Protein AF-A0A6J6UZG3-F1 (afdb_monomer)

Structure (mmCIF, N/CA/C/O backbone):
data_AF-A0A6J6UZG3-F1
#
_entry.id   AF-A0A6J6UZG3-F1
#
loop_
_atom_site.group_PDB
_atom_site.id
_atom_site.type_symbol
_atom_site.label_atom_id
_atom_site.label_alt_id
_atom_site.label_comp_id
_atom_site.label_asym_id
_atom_site.label_entity_id
_atom_site.label_seq_id
_atom_site.pdbx_PDB_ins_code
_atom_site.Cartn_x
_atom_site.Cartn_y
_atom_site.Cartn_z
_atom_site.occupancy
_atom_site.B_iso_or_equiv
_atom_site.auth_seq_id
_atom_site.auth_comp_id
_atom_site.auth_asym_id
_atom_site.auth_atom_id
_atom_site.pdbx_PDB_model_num
ATOM 1 N N . MET A 1 1 ? 1.717 -5.083 -1.235 1.00 93.88 1 MET A N 1
ATOM 2 C CA . MET A 1 1 ? 0.689 -4.617 -2.176 1.00 93.88 1 MET A CA 1
ATOM 3 C C . MET A 1 1 ? 1.326 -4.335 -3.517 1.00 93.88 1 MET A C 1
ATOM 5 O O . MET A 1 1 ? 2.459 -3.867 -3.562 1.00 93.88 1 MET A O 1
ATOM 9 N N . LEU A 1 2 ? 0.619 -4.668 -4.586 1.00 96.75 2 LEU A N 1
ATOM 10 C CA . LEU A 1 2 ? 1.149 -4.688 -5.945 1.00 96.75 2 LEU A CA 1
ATOM 11 C C . LEU A 1 2 ? 0.608 -3.518 -6.782 1.00 96.75 2 LEU A C 1
ATOM 13 O O . LEU A 1 2 ? -0.589 -3.235 -6.749 1.00 96.75 2 LEU A O 1
ATOM 17 N N . ARG A 1 3 ? 1.470 -2.902 -7.594 1.00 97.31 3 ARG A N 1
ATOM 18 C CA . ARG A 1 3 ? 1.082 -2.048 -8.727 1.00 97.31 3 ARG A CA 1
ATOM 19 C C . ARG A 1 3 ? 1.106 -2.876 -10.007 1.00 97.31 3 ARG A C 1
ATOM 21 O O . ARG A 1 3 ? 2.157 -3.043 -10.628 1.00 97.31 3 ARG A O 1
ATOM 28 N N . ALA A 1 4 ? -0.041 -3.453 -10.365 1.00 96.56 4 ALA A N 1
ATOM 29 C CA . ALA A 1 4 ? -0.139 -4.341 -11.526 1.00 96.56 4 ALA A CA 1
ATOM 30 C C . ALA A 1 4 ? 0.203 -3.614 -12.838 1.00 96.56 4 ALA A C 1
ATOM 32 O O . ALA A 1 4 ? 0.850 -4.190 -13.713 1.00 96.56 4 ALA A O 1
ATOM 33 N N . ASP A 1 5 ? -0.156 -2.332 -12.935 1.00 96.38 5 ASP A N 1
ATOM 34 C CA . ASP A 1 5 ? 0.172 -1.458 -14.058 1.00 96.38 5 ASP A CA 1
ATOM 35 C C . ASP A 1 5 ? 1.688 -1.343 -14.271 1.00 96.38 5 ASP A C 1
ATOM 37 O O . ASP A 1 5 ? 2.156 -1.521 -15.392 1.00 96.38 5 ASP A O 1
ATOM 41 N N . LEU A 1 6 ? 2.471 -1.157 -13.203 1.00 96.19 6 LEU A N 1
ATOM 42 C CA . LEU A 1 6 ? 3.931 -1.057 -13.294 1.00 96.19 6 LEU A CA 1
ATOM 43 C C . LEU A 1 6 ? 4.596 -2.419 -13.515 1.00 96.19 6 LEU A C 1
ATOM 45 O O . LEU A 1 6 ? 5.514 -2.542 -14.327 1.00 96.19 6 LEU A O 1
ATOM 49 N N . VAL A 1 7 ? 4.141 -3.456 -12.807 1.00 96.44 7 VAL A N 1
ATOM 50 C CA . VAL A 1 7 ? 4.743 -4.797 -12.890 1.00 96.44 7 VAL A CA 1
ATOM 51 C C . VAL A 1 7 ? 4.544 -5.426 -14.266 1.00 96.44 7 VAL A C 1
ATOM 53 O O . VAL A 1 7 ? 5.464 -6.070 -14.772 1.00 96.44 7 VAL A O 1
ATOM 56 N N . SER A 1 8 ? 3.407 -5.172 -14.918 1.00 96.38 8 SER A N 1
ATOM 57 C CA . SER A 1 8 ? 3.124 -5.675 -16.268 1.00 96.38 8 SER A CA 1
ATOM 58 C C . SER A 1 8 ? 4.101 -5.178 -17.348 1.00 96.38 8 SER A C 1
ATOM 60 O O . SER A 1 8 ? 4.208 -5.791 -18.410 1.00 96.38 8 SER A O 1
ATOM 62 N N . LEU A 1 9 ? 4.862 -4.110 -17.076 1.00 96.56 9 LEU A N 1
ATOM 63 C CA . LEU A 1 9 ? 5.862 -3.554 -17.995 1.00 96.56 9 LEU A CA 1
ATOM 64 C C . LEU A 1 9 ? 7.187 -4.338 -17.993 1.00 96.56 9 LEU A C 1
ATOM 66 O O . LEU A 1 9 ? 8.031 -4.142 -18.875 1.00 96.56 9 LEU A O 1
ATOM 70 N N . VAL A 1 10 ? 7.406 -5.220 -17.013 1.00 95.19 10 VAL A N 1
ATOM 71 C CA . VAL A 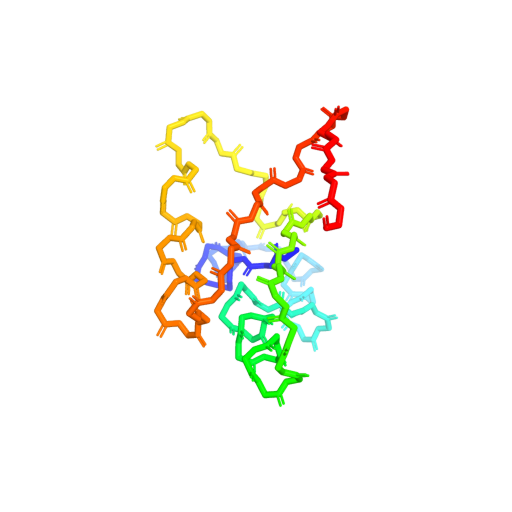1 10 ? 8.679 -5.930 -16.831 1.00 95.19 10 VAL A CA 1
ATOM 72 C C . VAL A 1 10 ? 8.773 -7.149 -17.752 1.00 95.19 10 VAL A C 1
ATOM 74 O O . VAL A 1 10 ? 7.929 -8.038 -17.747 1.00 95.19 10 VAL A O 1
ATOM 77 N N . LYS A 1 11 ? 9.876 -7.261 -18.503 1.00 93.81 11 LYS A N 1
ATOM 78 C CA . LYS A 1 11 ? 10.139 -8.379 -19.432 1.00 93.81 11 LYS A CA 1
ATOM 79 C C . LYS A 1 11 ? 10.823 -9.575 -18.756 1.00 93.81 11 LYS A C 1
ATOM 81 O O . LYS A 1 11 ? 11.789 -10.123 -19.282 1.00 93.81 11 LYS A O 1
ATOM 86 N N . ASN A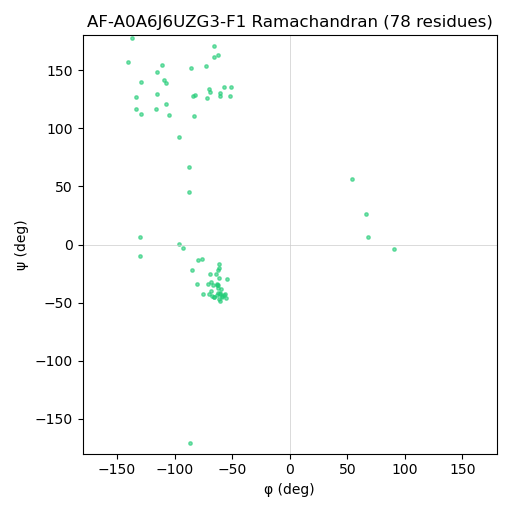 1 12 ? 10.353 -9.972 -17.576 1.00 96.62 12 ASN A N 1
ATOM 87 C CA . ASN A 1 12 ? 10.847 -11.151 -16.865 1.00 96.62 12 ASN A CA 1
ATOM 88 C C . ASN A 1 12 ? 9.663 -12.027 -16.453 1.00 96.62 12 ASN A C 1
ATOM 90 O O . ASN A 1 12 ? 8.893 -11.650 -15.578 1.00 96.62 12 ASN A O 1
ATOM 94 N N . LYS A 1 13 ? 9.548 -13.213 -17.061 1.00 94.06 13 LYS A N 1
ATOM 95 C CA . LYS A 1 13 ? 8.413 -14.120 -16.844 1.00 94.06 13 LYS A CA 1
ATOM 96 C C . LYS A 1 13 ? 8.209 -14.469 -15.369 1.00 94.06 13 LYS A C 1
ATOM 98 O O . LYS A 1 13 ? 7.099 -14.357 -14.878 1.00 94.06 13 LYS A O 1
ATOM 103 N N . ARG A 1 14 ? 9.287 -14.803 -14.655 1.00 94.81 14 ARG A N 1
ATOM 104 C CA . ARG A 1 14 ? 9.218 -15.142 -13.228 1.00 94.81 14 ARG A CA 1
ATOM 105 C C . ARG A 1 14 ? 8.747 -13.963 -12.379 1.00 94.81 14 ARG A C 1
ATOM 107 O O . ARG A 1 14 ? 8.098 -14.155 -11.361 1.00 94.81 14 ARG A O 1
ATOM 114 N N . PHE A 1 15 ? 9.105 -12.743 -12.771 1.00 95.06 15 PHE A N 1
ATOM 115 C CA . PHE A 1 15 ? 8.632 -11.552 -12.075 1.00 95.06 15 PHE A CA 1
ATOM 116 C C . PHE A 1 15 ? 7.143 -11.298 -12.328 1.00 95.06 15 PHE A C 1
ATOM 118 O O . PHE A 1 15 ? 6.457 -10.845 -11.425 1.00 95.06 15 PHE A O 1
ATOM 125 N N . LEU A 1 16 ? 6.631 -11.623 -13.518 1.00 96.75 16 LEU A N 1
ATOM 126 C CA . LEU A 1 16 ? 5.213 -11.466 -13.850 1.00 96.75 16 LEU A CA 1
ATOM 127 C C . LEU A 1 16 ? 4.303 -12.446 -13.102 1.00 96.75 16 LEU A C 1
ATOM 129 O O . LEU A 1 16 ? 3.151 -12.100 -12.868 1.00 96.75 16 LEU A O 1
ATOM 133 N N . ASP A 1 17 ? 4.810 -13.607 -12.668 1.00 96.50 17 ASP A N 1
ATOM 134 C CA . ASP A 1 17 ? 4.024 -14.588 -11.901 1.00 96.50 17 ASP A CA 1
ATOM 135 C C . ASP A 1 17 ? 3.373 -13.955 -10.653 1.00 96.50 17 ASP A C 1
ATOM 137 O O . ASP A 1 17 ? 2.287 -14.355 -10.241 1.00 96.50 17 ASP A O 1
ATOM 141 N N . ILE A 1 18 ? 3.991 -12.918 -10.068 1.00 96.62 18 ILE A N 1
ATOM 142 C CA . ILE A 1 18 ? 3.471 -12.237 -8.873 1.00 96.62 18 ILE A CA 1
ATOM 143 C C . ILE A 1 18 ? 2.112 -11.564 -9.097 1.00 96.62 18 ILE A C 1
ATOM 145 O O . ILE A 1 18 ? 1.413 -11.322 -8.112 1.00 96.62 18 ILE A O 1
ATOM 149 N N . LEU A 1 19 ? 1.754 -11.260 -10.352 1.00 96.62 19 LEU A N 1
ATOM 150 C CA . LEU A 1 19 ? 0.464 -10.672 -10.719 1.00 96.62 19 LEU A CA 1
ATOM 151 C C . LEU A 1 19 ? -0.708 -11.590 -10.342 1.00 96.62 19 LEU A C 1
ATOM 153 O O . LEU A 1 19 ? -1.787 -11.091 -10.034 1.00 96.62 19 LEU A O 1
ATOM 157 N N . ASP A 1 20 ? -0.487 -12.908 -10.319 1.00 95.62 20 ASP A N 1
ATOM 158 C CA . ASP A 1 20 ? -1.551 -13.894 -10.103 1.00 95.62 20 ASP A CA 1
ATOM 159 C C . ASP A 1 20 ? -1.847 -14.157 -8.620 1.00 95.62 20 ASP A C 1
ATOM 161 O O . ASP A 1 20 ? -2.929 -14.630 -8.275 1.00 95.62 20 ASP A O 1
ATOM 165 N N . TYR A 1 21 ? -0.895 -13.873 -7.725 1.00 95.00 21 TYR A N 1
ATOM 166 C CA . TYR A 1 21 ? -0.993 -14.259 -6.311 1.00 95.00 21 TYR A CA 1
ATOM 167 C C . TYR A 1 21 ? -0.728 -13.129 -5.310 1.00 95.00 21 TYR A C 1
ATOM 169 O O . TYR A 1 21 ? -0.706 -13.376 -4.103 1.00 95.00 21 TYR A O 1
ATOM 177 N N . HIS A 1 22 ? -0.559 -11.888 -5.773 1.00 97.56 22 HIS A N 1
ATOM 178 C CA . HIS A 1 22 ? -0.555 -10.709 -4.906 1.00 97.56 22 HIS A CA 1
ATOM 179 C C . HIS A 1 22 ? -1.807 -9.865 -5.106 1.00 97.56 22 HIS A C 1
ATOM 181 O O . HIS A 1 22 ? -2.232 -9.608 -6.228 1.00 97.56 22 HIS A O 1
ATOM 187 N N . SER A 1 23 ? -2.328 -9.324 -4.007 1.00 97.81 23 SER A N 1
ATOM 188 C CA . SER A 1 23 ? -3.331 -8.267 -4.080 1.00 97.81 23 SER A CA 1
ATOM 189 C C . SER A 1 23 ? -2.718 -6.974 -4.613 1.00 97.81 23 SER A C 1
ATOM 191 O O . SER A 1 23 ? -1.697 -6.484 -4.103 1.00 97.81 23 SER A O 1
ATOM 193 N N . THR A 1 24 ? -3.397 -6.385 -5.590 1.00 98.38 24 THR A N 1
ATOM 194 C CA . THR A 1 24 ? -3.223 -4.976 -5.956 1.00 98.38 24 THR A CA 1
ATOM 195 C C . THR A 1 24 ? -3.605 -4.052 -4.799 1.00 98.38 24 THR A C 1
ATOM 197 O O . THR A 1 24 ? -4.282 -4.466 -3.848 1.00 98.38 24 THR A O 1
ATOM 200 N N . VAL A 1 25 ? -3.167 -2.794 -4.868 1.00 98.38 25 VAL A N 1
ATOM 201 C CA . VAL A 1 25 ? -3.539 -1.757 -3.889 1.00 98.38 25 VAL A CA 1
ATOM 202 C C . VAL A 1 25 ? -5.063 -1.604 -3.821 1.00 98.38 25 VAL A C 1
ATOM 204 O O . VAL A 1 25 ? -5.648 -1.590 -2.736 1.00 98.38 25 VAL A O 1
ATOM 207 N N . GLU A 1 26 ? -5.718 -1.592 -4.976 1.00 98.56 26 GLU A N 1
ATOM 208 C CA . GLU A 1 26 ? -7.162 -1.457 -5.132 1.00 98.56 26 GLU A CA 1
ATOM 209 C C . GLU A 1 26 ? -7.909 -2.661 -4.552 1.00 98.56 26 GLU A C 1
ATOM 211 O O . GLU A 1 26 ? -8.870 -2.490 -3.803 1.00 98.56 26 GLU A O 1
ATOM 216 N N . GLN A 1 27 ? -7.455 -3.890 -4.825 1.00 98.50 27 GLN A N 1
ATOM 217 C CA . GLN A 1 27 ? -8.067 -5.098 -4.253 1.00 98.50 27 GLN A CA 1
ATOM 218 C C . GLN A 1 27 ? -7.969 -5.128 -2.722 1.00 98.50 27 GLN A C 1
ATOM 220 O O . GLN A 1 27 ? -8.914 -5.561 -2.049 1.00 98.50 27 GLN A O 1
ATOM 225 N N . ALA A 1 28 ? -6.852 -4.662 -2.157 1.00 98.56 28 ALA A N 1
ATOM 226 C CA . ALA A 1 28 ? -6.701 -4.537 -0.711 1.00 98.56 28 ALA A CA 1
ATOM 227 C C . ALA A 1 28 ? -7.666 -3.492 -0.134 1.00 98.56 28 ALA A C 1
ATOM 229 O O . ALA A 1 28 ? -8.367 -3.783 0.837 1.00 98.56 28 ALA A O 1
ATOM 230 N N . ALA A 1 29 ? -7.781 -2.330 -0.780 1.00 98.75 29 ALA A N 1
ATOM 231 C CA . ALA A 1 29 ? -8.713 -1.275 -0.392 1.00 98.75 29 ALA A CA 1
ATOM 232 C C . ALA A 1 29 ? -10.181 -1.715 -0.462 1.00 98.75 29 ALA A C 1
ATOM 234 O O . ALA A 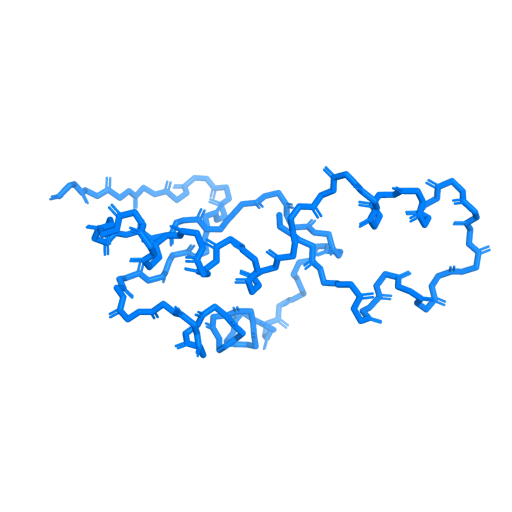1 29 ? -10.920 -1.576 0.512 1.00 98.75 29 ALA A O 1
ATOM 235 N N . GLN A 1 30 ? -10.594 -2.355 -1.555 1.00 98.81 30 GLN A N 1
ATOM 236 C CA . GLN A 1 30 ? -11.941 -2.917 -1.687 1.00 98.81 30 GLN A CA 1
ATOM 237 C C . GLN A 1 30 ? -12.229 -3.963 -0.604 1.00 98.81 30 GLN A C 1
ATOM 239 O O . GLN A 1 30 ? -13.344 -4.046 -0.090 1.00 98.81 30 GLN A O 1
ATOM 244 N N . THR A 1 31 ? -11.233 -4.775 -0.247 1.00 98.75 31 THR A N 1
ATOM 245 C CA . THR A 1 31 ? -11.377 -5.773 0.819 1.00 98.75 31 THR A CA 1
ATOM 246 C C . THR A 1 31 ? -11.536 -5.111 2.183 1.00 98.75 31 THR A C 1
ATOM 248 O O . THR A 1 31 ? -12.449 -5.484 2.920 1.00 98.75 31 THR A O 1
ATOM 251 N N . ALA A 1 32 ? -10.730 -4.094 2.490 1.00 98.75 32 ALA A N 1
ATOM 252 C CA . ALA A 1 32 ? -10.855 -3.304 3.713 1.00 98.75 32 ALA A CA 1
ATOM 253 C C . ALA A 1 32 ? -12.235 -2.634 3.820 1.00 98.75 32 ALA A C 1
ATOM 255 O O . ALA A 1 32 ? -12.892 -2.731 4.859 1.00 98.75 32 ALA A O 1
ATOM 256 N N . GLN A 1 33 ? -12.720 -2.045 2.723 1.00 98.81 33 GLN A N 1
ATOM 257 C CA . GLN A 1 33 ? -14.042 -1.426 2.660 1.00 98.81 33 GLN A CA 1
ATOM 258 C C . GLN A 1 33 ? -15.159 -2.433 2.941 1.00 98.81 33 GLN A C 1
ATOM 260 O O . GLN A 1 33 ? -16.028 -2.170 3.771 1.00 98.81 33 GLN A O 1
ATOM 265 N N . ARG A 1 34 ? -15.130 -3.603 2.288 1.00 98.69 34 ARG A N 1
ATOM 266 C CA . ARG A 1 34 ? -16.125 -4.66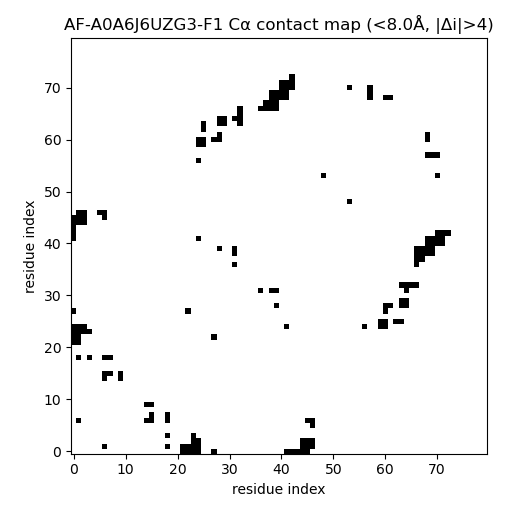4 2.523 1.00 98.69 34 ARG A CA 1
ATOM 267 C C . ARG A 1 34 ? -16.076 -5.202 3.952 1.00 98.69 34 ARG A C 1
ATOM 269 O O . ARG A 1 34 ? -17.115 -5.559 4.494 1.00 98.69 34 ARG A O 1
ATOM 276 N N . ALA A 1 35 ? -14.888 -5.269 4.548 1.00 98.69 35 ALA A N 1
ATOM 277 C CA . ALA A 1 35 ? -14.699 -5.739 5.916 1.00 98.69 3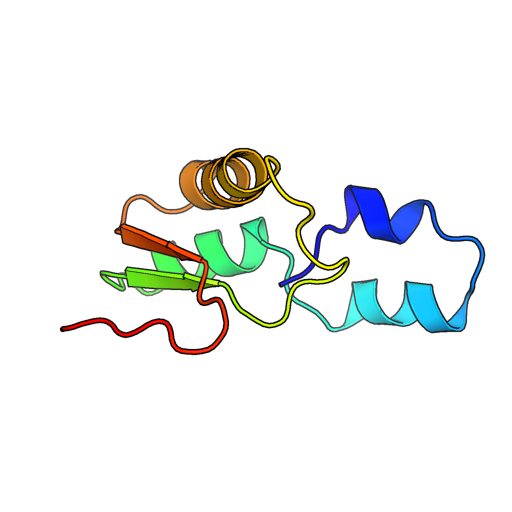5 ALA A CA 1
ATOM 278 C C . ALA A 1 35 ? -15.103 -4.702 6.983 1.00 98.69 35 ALA A C 1
ATOM 280 O O . ALA A 1 35 ? -15.194 -5.054 8.156 1.00 98.69 35 ALA A O 1
ATOM 281 N N . GLY A 1 36 ? -15.333 -3.439 6.604 1.00 98.25 36 GLY A N 1
ATOM 282 C CA . GLY A 1 36 ? -15.713 -2.376 7.538 1.00 98.25 36 GLY A CA 1
ATOM 283 C C . GLY A 1 36 ? -14.616 -2.017 8.545 1.00 98.25 36 GLY A C 1
ATOM 284 O O . GLY A 1 36 ? -14.918 -1.563 9.649 1.00 98.25 36 GLY A O 1
ATOM 285 N N . VAL A 1 37 ? -13.343 -2.244 8.202 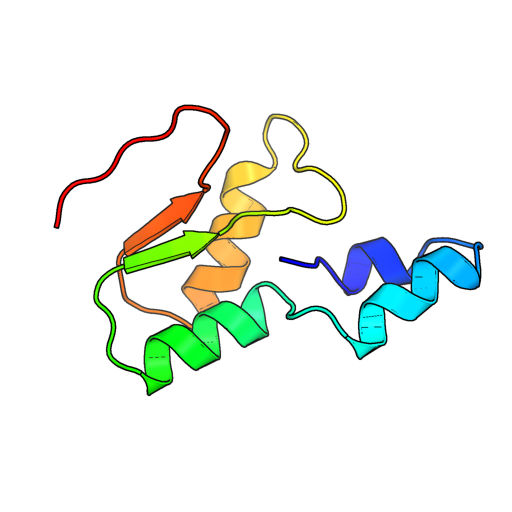1.00 98.44 37 VAL A N 1
ATOM 286 C CA . VAL A 1 37 ? -12.221 -1.877 9.079 1.00 98.44 37 VAL A CA 1
ATOM 287 C C . VAL A 1 37 ? -12.015 -0.363 9.096 1.00 98.44 37 VAL A C 1
ATOM 289 O O . VAL A 1 37 ? -12.332 0.336 8.138 1.00 98.44 37 VAL A O 1
ATOM 292 N N . LYS A 1 38 ? -11.446 0.156 10.189 1.00 97.75 38 LYS A N 1
ATOM 293 C CA . LYS A 1 38 ? -11.173 1.596 10.336 1.00 97.75 38 LYS A CA 1
ATOM 294 C C . LYS A 1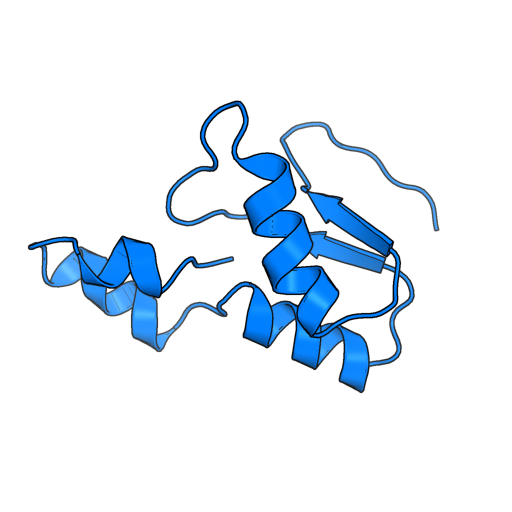 38 ? -9.905 2.048 9.616 1.00 97.75 38 LYS A C 1
ATOM 296 O O . LYS A 1 38 ? -9.854 3.175 9.131 1.00 97.75 38 LYS A O 1
ATOM 301 N N . LYS A 1 39 ? -8.890 1.180 9.576 1.00 98.25 39 LYS A N 1
ATOM 302 C CA . LYS A 1 39 ? -7.561 1.480 9.038 1.00 98.25 39 LYS A CA 1
ATOM 303 C C . LYS A 1 39 ? -7.125 0.415 8.042 1.00 98.25 39 LYS A C 1
ATOM 305 O O . LYS A 1 39 ? -7.311 -0.776 8.295 1.00 98.25 39 LYS A O 1
ATOM 310 N N . LEU A 1 40 ? -6.499 0.852 6.958 1.00 98.44 40 LEU A N 1
ATOM 311 C CA . LEU A 1 40 ? -5.796 0.024 5.987 1.00 98.44 40 LEU A CA 1
ATOM 312 C C . LEU A 1 40 ? -4.320 0.410 6.010 1.00 98.44 40 LEU A C 1
ATOM 314 O O . LEU A 1 40 ? -3.965 1.538 5.677 1.00 98.44 40 LEU A O 1
ATOM 318 N N . ILE A 1 41 ? -3.463 -0.535 6.388 1.00 98.12 41 ILE A N 1
ATOM 319 C CA . ILE A 1 41 ? -2.012 -0.349 6.391 1.00 98.12 41 ILE A CA 1
ATOM 320 C C . ILE A 1 41 ? -1.448 -1.116 5.198 1.00 98.12 41 ILE A C 1
ATOM 322 O O . ILE A 1 41 ? -1.512 -2.346 5.160 1.00 98.12 41 ILE A O 1
ATOM 326 N N . LEU A 1 42 ? -0.936 -0.395 4.204 1.00 98.31 42 LEU A N 1
ATOM 327 C CA . LEU A 1 42 ? -0.304 -0.981 3.028 1.00 98.31 42 LEU A CA 1
ATOM 328 C C . LEU A 1 42 ? 1.158 -1.283 3.357 1.00 98.31 42 LEU A C 1
ATOM 330 O O . LEU A 1 42 ? 1.881 -0.409 3.817 1.00 98.31 42 LEU A O 1
ATOM 334 N N . THR A 1 43 ? 1.591 -2.514 3.104 1.00 96.88 43 THR A N 1
ATOM 335 C CA . THR A 1 43 ? 2.981 -2.963 3.280 1.00 96.88 43 THR A CA 1
ATOM 336 C C . THR A 1 43 ? 3.411 -3.827 2.088 1.00 96.88 43 THR A C 1
ATOM 338 O O . THR A 1 43 ? 2.603 -4.112 1.189 1.00 96.88 43 THR A O 1
ATOM 341 N N . HIS A 1 44 ? 4.676 -4.273 2.071 1.00 96.56 44 HIS A N 1
ATOM 342 C CA . HIS A 1 44 ? 5.222 -5.203 1.068 1.00 96.56 44 HIS A CA 1
ATOM 343 C C . HIS A 1 44 ? 5.009 -4.699 -0.373 1.00 96.56 44 HIS A C 1
ATOM 345 O O . HIS A 1 44 ? 4.333 -5.332 -1.190 1.00 96.56 44 HIS A O 1
ATOM 351 N N . TYR A 1 45 ? 5.487 -3.495 -0.673 1.00 97.00 45 TYR A N 1
ATOM 352 C CA . TYR A 1 45 ? 5.245 -2.835 -1.956 1.00 97.00 45 TYR A CA 1
ATOM 353 C C . TYR A 1 45 ? 5.989 -3.523 -3.102 1.00 97.00 45 TYR A C 1
ATOM 355 O O . TYR A 1 45 ? 7.175 -3.826 -2.978 1.00 97.00 45 TYR A O 1
ATOM 363 N N . VAL A 1 46 ? 5.302 -3.750 -4.224 1.00 96.62 46 VAL A N 1
ATOM 364 C CA . VAL A 1 46 ? 5.943 -4.203 -5.462 1.00 96.62 46 VAL A CA 1
ATOM 365 C C . VAL A 1 46 ? 5.446 -3.375 -6.656 1.00 96.62 46 VAL A C 1
ATOM 367 O O . VAL A 1 46 ? 4.255 -3.444 -6.974 1.00 96.62 46 VAL A O 1
ATOM 370 N N . PRO A 1 47 ? 6.330 -2.609 -7.328 1.00 95.19 47 PRO A N 1
ATOM 371 C CA . PRO A 1 47 ? 7.712 -2.320 -6.924 1.00 95.19 47 PRO A CA 1
ATOM 372 C C . PRO A 1 47 ? 7.769 -1.492 -5.625 1.00 95.19 47 PRO A C 1
ATOM 374 O O . PRO A 1 47 ? 6.744 -1.002 -5.151 1.00 95.19 47 PRO A O 1
ATOM 377 N N . SER A 1 48 ? 8.965 -1.329 -5.053 1.00 95.25 48 SER A N 1
ATOM 378 C CA . SER A 1 48 ? 9.175 -0.405 -3.932 1.00 95.25 48 SER A CA 1
ATOM 379 C C . SER A 1 48 ? 8.747 1.013 -4.313 1.00 95.25 48 SER A C 1
ATOM 381 O O . SER A 1 48 ? 9.096 1.492 -5.397 1.00 95.25 48 SER A O 1
ATOM 383 N N . ILE A 1 49 ? 8.033 1.687 -3.408 1.00 95.44 49 ILE A N 1
ATOM 384 C CA . ILE A 1 49 ? 7.642 3.094 -3.564 1.00 95.44 49 ILE A CA 1
ATOM 385 C C . ILE A 1 49 ? 8.913 3.942 -3.677 1.00 95.44 49 ILE A C 1
ATOM 387 O O . ILE A 1 49 ? 9.821 3.803 -2.857 1.00 95.44 49 ILE A O 1
ATOM 391 N N . GLN A 1 50 ? 9.006 4.780 -4.712 1.00 94.75 50 GLN A N 1
ATOM 392 C CA . GLN A 1 50 ? 10.094 5.752 -4.827 1.00 94.75 50 GLN A CA 1
ATOM 393 C C . GLN A 1 50 ? 9.738 7.038 -4.065 1.00 94.75 50 GLN A C 1
ATOM 395 O O . GLN A 1 50 ? 8.553 7.370 -3.986 1.00 94.75 50 GLN A O 1
ATOM 400 N N . PRO A 1 51 ? 10.731 7.793 -3.557 1.00 94.88 51 PRO A N 1
ATOM 401 C CA . PRO A 1 51 ? 10.477 9.064 -2.884 1.00 94.88 51 PRO A CA 1
ATOM 402 C C . PRO A 1 51 ? 9.613 10.001 -3.737 1.00 94.88 51 PRO A C 1
ATOM 404 O O . PRO A 1 51 ? 9.937 10.258 -4.899 1.00 94.88 51 PRO A O 1
ATOM 407 N N . GLY A 1 52 ? 8.526 10.513 -3.161 1.00 96.31 52 GLY A N 1
ATOM 408 C CA . GLY A 1 52 ? 7.575 11.399 -3.838 1.00 96.31 52 GLY A CA 1
ATOM 409 C C . GLY A 1 52 ? 6.404 10.690 -4.528 1.00 96.31 52 GLY A C 1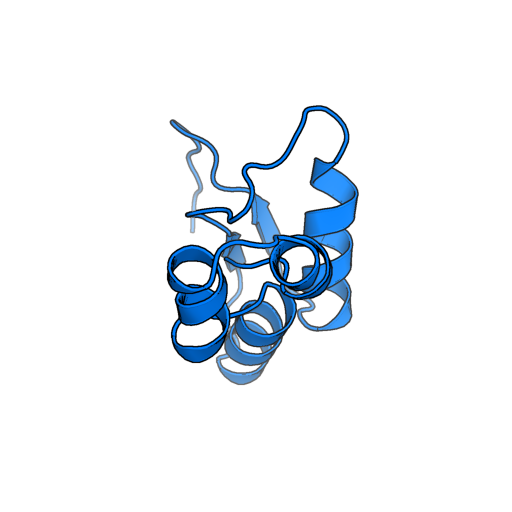
ATOM 410 O O . GLY A 1 52 ? 5.526 11.371 -5.054 1.00 96.31 52 GLY A O 1
ATOM 411 N N . GLN A 1 53 ? 6.358 9.353 -4.534 1.00 96.50 53 GLN A N 1
ATOM 412 C CA . GLN A 1 53 ? 5.240 8.579 -5.096 1.00 96.50 53 GLN A CA 1
ATOM 413 C C . GLN A 1 53 ? 4.206 8.145 -4.049 1.00 96.50 53 GLN A C 1
ATOM 415 O O . GLN A 1 53 ? 3.228 7.480 -4.385 1.00 96.50 53 GLN A O 1
ATOM 420 N N . GLU A 1 54 ? 4.395 8.490 -2.779 1.00 97.31 54 GLU A N 1
ATOM 421 C CA . GLU A 1 54 ? 3.567 8.031 -1.662 1.00 97.31 54 GLU A CA 1
ATOM 422 C C . GLU A 1 54 ? 2.087 8.372 -1.877 1.00 97.31 54 GLU A C 1
ATOM 424 O O . GLU A 1 54 ? 1.205 7.537 -1.661 1.00 97.31 54 GLU A O 1
ATOM 429 N N . GLU A 1 55 ? 1.809 9.587 -2.351 1.00 97.75 55 GLU A N 1
ATOM 430 C CA . GLU A 1 55 ? 0.438 10.046 -2.558 1.00 97.75 55 GLU A CA 1
ATOM 431 C C . GLU A 1 55 ? 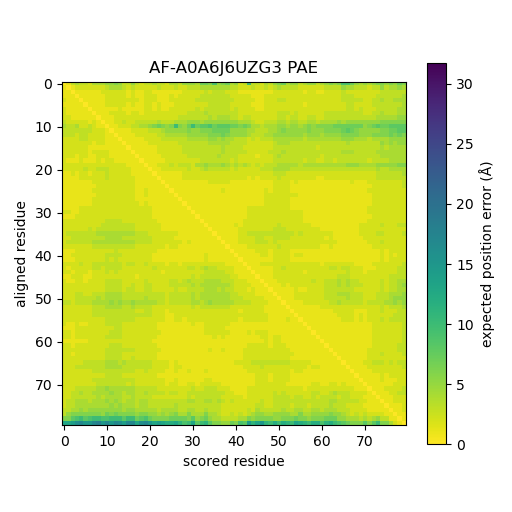-0.262 9.293 -3.692 1.00 97.75 55 GLU A C 1
ATOM 433 O O . GLU A 1 55 ? -1.452 9.018 -3.593 1.00 97.75 55 GLU A O 1
ATOM 438 N N . GLU A 1 56 ? 0.463 8.860 -4.727 1.00 97.31 56 GLU A N 1
ATOM 439 C CA . GLU A 1 56 ? -0.121 8.036 -5.792 1.00 97.31 56 GLU A CA 1
ATOM 440 C C . GLU A 1 56 ? -0.632 6.701 -5.236 1.00 97.31 56 GLU A C 1
ATOM 442 O O . GLU A 1 56 ? -1.722 6.243 -5.580 1.00 97.31 56 GLU A O 1
ATOM 447 N N . TRP A 1 57 ? 0.134 6.084 -4.333 1.00 97.94 57 TRP A N 1
ATOM 448 C CA . TRP A 1 57 ? -0.265 4.836 -3.685 1.00 97.94 57 TRP A CA 1
ATOM 449 C C . TRP A 1 57 ? -1.454 5.038 -2.745 1.00 97.94 57 TRP A C 1
ATOM 451 O O . TRP A 1 57 ? -2.368 4.207 -2.730 1.00 97.94 57 TRP A O 1
ATOM 461 N N . ARG A 1 58 ? -1.481 6.148 -1.992 1.00 98.25 58 ARG A N 1
ATOM 462 C CA . ARG A 1 58 ? -2.640 6.503 -1.156 1.00 98.25 58 ARG A CA 1
ATOM 463 C C . ARG A 1 58 ? -3.877 6.760 -2.005 1.00 98.25 58 ARG A C 1
ATOM 465 O O . ARG A 1 58 ? -4.935 6.238 -1.667 1.00 98.25 58 ARG A O 1
ATOM 472 N N . ALA A 1 59 ? -3.745 7.480 -3.116 1.00 98.44 59 ALA A N 1
ATOM 473 C CA . ALA A 1 59 ? -4.846 7.803 -4.016 1.00 98.44 59 ALA A CA 1
ATOM 474 C C . ALA A 1 59 ? -5.500 6.545 -4.613 1.00 98.44 59 ALA A C 1
ATOM 476 O O . ALA A 1 59 ? -6.728 6.448 -4.631 1.00 98.44 59 ALA A O 1
ATOM 477 N N . LEU A 1 60 ? -4.705 5.549 -5.026 1.00 98.38 60 LEU A N 1
ATOM 478 C CA . LEU A 1 60 ? -5.228 4.268 -5.526 1.00 98.38 60 LEU A CA 1
ATOM 479 C C . LEU A 1 60 ? -6.064 3.528 -4.474 1.00 98.38 60 LEU A C 1
ATOM 481 O O . LEU A 1 60 ? -7.131 2.998 -4.782 1.00 98.38 60 LEU A O 1
ATOM 485 N N . ALA A 1 61 ? -5.614 3.513 -3.218 1.00 98.62 61 ALA A N 1
ATOM 486 C CA . ALA A 1 61 ? -6.393 2.920 -2.136 1.00 98.62 61 ALA A CA 1
ATOM 487 C C . ALA A 1 61 ? -7.636 3.761 -1.789 1.00 98.62 61 ALA A C 1
ATOM 489 O O . ALA A 1 61 ? -8.725 3.210 -1.617 1.00 98.62 61 ALA A O 1
ATOM 490 N N . ALA A 1 62 ? -7.499 5.088 -1.733 1.00 98.69 62 ALA A N 1
ATOM 491 C CA . ALA A 1 62 ? -8.568 6.023 -1.374 1.00 98.69 62 ALA A CA 1
ATOM 492 C C . ALA A 1 62 ? -9.728 6.018 -2.380 1.00 98.69 62 ALA A C 1
ATOM 494 O O . ALA A 1 62 ? -10.869 6.282 -2.007 1.00 98.69 62 ALA A O 1
ATOM 495 N N . ALA A 1 63 ? -9.470 5.639 -3.635 1.00 98.69 63 ALA A N 1
ATOM 496 C CA . ALA A 1 63 ? -10.514 5.429 -4.636 1.00 98.69 63 ALA A CA 1
ATOM 497 C C . ALA A 1 63 ? -11.514 4.315 -4.256 1.00 98.69 63 ALA A C 1
ATOM 499 O O . ALA A 1 63 ? -12.623 4.272 -4.794 1.00 98.69 63 ALA A O 1
ATOM 500 N N . HIS A 1 64 ? -11.145 3.411 -3.340 1.00 98.75 64 HIS A N 1
ATOM 501 C CA . HIS A 1 64 ? -11.950 2.240 -2.980 1.00 98.75 64 HIS A CA 1
ATOM 502 C C . HIS A 1 64 ? -12.173 2.035 -1.478 1.00 98.75 64 HIS A C 1
ATOM 504 O O . HIS A 1 64 ? -12.975 1.176 -1.109 1.00 98.75 64 HIS A O 1
ATOM 510 N N . PHE A 1 65 ? -11.486 2.787 -0.620 1.00 98.81 65 PHE A N 1
ATOM 511 C CA . PHE A 1 65 ? -11.592 2.686 0.830 1.00 98.81 65 PHE A CA 1
ATOM 512 C C . PHE A 1 65 ? -11.730 4.071 1.458 1.00 98.81 65 PHE A C 1
ATOM 514 O O . PHE A 1 65 ? -10.905 4.948 1.220 1.00 98.81 65 PHE A O 1
ATOM 521 N N . SER A 1 66 ? -12.763 4.257 2.282 1.00 98.44 66 SER A N 1
ATOM 522 C CA . SER A 1 66 ? -13.064 5.545 2.920 1.00 98.44 66 SER A CA 1
ATOM 523 C C . SER A 1 66 ? -12.439 5.725 4.310 1.00 98.44 66 SER A C 1
ATOM 525 O O . SER A 1 66 ? -12.661 6.757 4.940 1.00 98.44 66 SER A O 1
ATOM 527 N N . GLY A 1 67 ? -11.752 4.708 4.839 1.00 98.06 67 GLY A N 1
ATOM 528 C CA . GLY A 1 67 ? -11.094 4.771 6.147 1.00 98.06 67 GLY A CA 1
ATOM 529 C C . GLY A 1 67 ? -9.675 5.341 6.087 1.00 98.06 67 GLY A C 1
ATOM 530 O O . GLY A 1 67 ? -9.220 5.844 5.063 1.00 98.06 67 GLY A O 1
ATOM 531 N N . GLU A 1 68 ? -8.955 5.252 7.206 1.00 98.25 68 GLU A N 1
ATOM 532 C CA . GLU A 1 68 ? -7.584 5.763 7.314 1.00 98.25 68 GLU A CA 1
ATOM 533 C C . GLU A 1 68 ? -6.607 4.877 6.527 1.00 98.25 68 GLU A C 1
ATOM 535 O O . GLU A 1 68 ? -6.533 3.669 6.760 1.00 98.25 68 GLU A O 1
ATOM 540 N N . ILE A 1 69 ? -5.831 5.474 5.620 1.00 98.50 69 ILE A N 1
ATOM 541 C CA . ILE A 1 69 ? -4.831 4.766 4.811 1.00 98.50 69 ILE A CA 1
ATOM 542 C C . ILE A 1 69 ? -3.429 5.130 5.289 1.00 98.50 69 ILE A C 1
ATOM 544 O O . ILE A 1 69 ? -3.009 6.288 5.228 1.00 98.50 69 ILE A O 1
ATOM 548 N N . ILE A 1 70 ? -2.678 4.116 5.707 1.00 98.06 70 ILE A N 1
ATOM 549 C CA . ILE A 1 70 ? -1.304 4.246 6.190 1.00 98.06 70 ILE A CA 1
ATOM 550 C C . ILE A 1 70 ? -0.381 3.497 5.227 1.00 98.06 70 ILE A C 1
ATOM 552 O O . ILE A 1 70 ? -0.611 2.330 4.919 1.00 98.06 70 ILE A O 1
ATOM 556 N N . LEU A 1 71 ? 0.679 4.162 4.772 1.00 97.69 71 LEU A N 1
ATOM 557 C CA . LEU A 1 71 ? 1.827 3.496 4.161 1.00 97.69 71 LEU A CA 1
ATOM 558 C C . LEU A 1 71 ? 2.728 3.032 5.304 1.00 97.69 71 LEU A C 1
ATOM 560 O O . LEU A 1 71 ? 3.239 3.858 6.058 1.00 97.69 71 LEU A O 1
ATOM 564 N N . GLY A 1 72 ? 2.804 1.721 5.506 1.00 96.69 72 GLY A N 1
ATOM 565 C CA . GLY A 1 72 ? 3.512 1.098 6.619 1.00 96.69 72 GLY A CA 1
ATOM 566 C C . GLY A 1 72 ? 4.979 0.868 6.294 1.00 96.69 72 GLY A C 1
ATOM 567 O O . GLY A 1 72 ? 5.396 -0.283 6.175 1.00 96.69 72 GLY A O 1
ATOM 568 N N . ASP A 1 73 ? 5.738 1.951 6.137 1.00 95.38 73 ASP A N 1
ATOM 569 C CA . ASP A 1 73 ? 7.193 1.886 5.978 1.00 95.38 73 ASP A CA 1
ATOM 570 C C . ASP A 1 73 ? 7.854 1.356 7.256 1.00 95.38 73 ASP A C 1
ATOM 572 O O . ASP A 1 73 ? 7.255 1.372 8.339 1.00 95.38 73 ASP A O 1
ATOM 576 N N . ASP A 1 74 ? 9.094 0.886 7.146 1.00 95.38 74 ASP A N 1
ATOM 577 C CA . ASP A 1 74 ? 9.828 0.326 8.278 1.00 95.38 74 ASP A CA 1
ATOM 578 C C . ASP A 1 74 ? 9.816 1.280 9.484 1.00 95.38 74 ASP A C 1
ATOM 580 O O . ASP A 1 74 ? 10.021 2.487 9.360 1.00 95.38 74 ASP A O 1
ATOM 584 N N . LEU A 1 75 ? 9.578 0.711 10.671 1.00 96.94 75 LEU A N 1
ATOM 585 C CA . LEU A 1 75 ? 9.441 1.420 11.953 1.00 96.94 75 LEU A CA 1
ATOM 586 C C . LEU A 1 75 ? 8.187 2.306 12.100 1.00 96.94 75 LEU A C 1
ATOM 588 O O . LEU A 1 75 ? 8.035 2.970 13.129 1.00 96.94 75 LEU A O 1
ATOM 592 N N . THR A 1 76 ? 7.251 2.284 11.146 1.00 96.12 76 THR A N 1
ATOM 593 C CA . THR A 1 76 ? 5.940 2.934 11.309 1.00 96.12 76 THR A CA 1
ATOM 594 C C . THR A 1 76 ? 5.184 2.331 12.494 1.00 96.12 76 THR A C 1
ATOM 596 O O . THR A 1 76 ? 5.019 1.115 12.597 1.00 96.12 76 THR A O 1
ATOM 599 N N . THR A 1 77 ? 4.673 3.186 13.381 1.00 96.06 77 THR A N 1
ATOM 600 C CA . THR A 1 77 ? 3.801 2.788 14.496 1.00 96.06 77 THR A CA 1
ATOM 601 C C . THR A 1 77 ? 2.413 3.400 14.326 1.00 96.06 77 THR A C 1
ATOM 603 O O . THR A 1 77 ? 2.258 4.480 13.759 1.00 96.06 77 THR A O 1
ATOM 606 N N . THR A 1 78 ? 1.381 2.695 14.791 1.00 93.62 78 THR A N 1
ATOM 607 C CA . THR A 1 78 ? -0.002 3.186 14.788 1.00 93.62 78 THR A CA 1
ATOM 608 C C . THR A 1 78 ? -0.707 2.777 16.074 1.00 93.62 78 THR A C 1
ATOM 610 O O . THR A 1 78 ? -0.328 1.800 16.722 1.00 93.62 78 THR A O 1
ATOM 613 N N . SER A 1 79 ? -1.752 3.519 16.416 1.00 91.19 79 SER A N 1
ATOM 614 C CA . SER A 1 79 ? -2.635 3.247 17.549 1.00 91.19 79 SER A CA 1
ATOM 615 C C . SER A 1 79 ? -4.016 2.830 17.046 1.00 91.19 79 SER A C 1
ATOM 617 O O . SER A 1 79 ? -4.403 3.194 15.931 1.00 91.19 79 SER A O 1
ATOM 619 N N . LEU A 1 80 ? -4.745 2.066 17.863 1.00 81.88 80 LEU A N 1
ATOM 620 C CA . LEU A 1 80 ? -6.117 1.627 17.577 1.00 81.88 80 LEU A CA 1
ATOM 621 C C . LEU A 1 80 ? -7.145 2.756 17.710 1.00 81.88 80 LEU A C 1
ATOM 623 O O . LEU A 1 80 ? -6.949 3.631 18.582 1.00 81.88 80 LEU A O 1
#

pLDDT: mean 96.83, std 2.3, range [81.88, 98.81]

Solvent-accessible surface area (backbone atoms only — not comparable to full-atom values): 4850 Å² total; per-residue (Å²): 54,31,43,61,80,66,48,71,71,54,96,41,72,79,67,46,55,50,69,81,80,49,52,34,44,46,58,48,19,42,48,40,46,73,68,68,51,65,67,45,72,49,46,77,55,38,67,71,81,54,96,89,43,62,64,62,59,50,49,50,21,53,76,45,22,91,52,48,77,41,79,51,53,92,90,65,81,86,82,134

Secondary structure (DSSP, 8-state):
-B-HHHHTT---HHHHTHHHHS-BHHHHHHHHHHHT-SEEEE-S-BSPPPTT-HHHHHHHHHTT--SEEEE--TT-----

Foldseek 3Di:
DEDLVVQVVDPDPVSNVVVVPDDDLLNQLLVCQVVVHQEDEDDDYVVDDDPPCVVVSVVSSVVRHVHHYHDDDPPDDDDD

Sequence (80 aa):
MLRADLVSLVKNKRFLDILDYHSTVEQAAQTAQRAGVKKLILTHYVPSIQPGQEEEWRALAAAHFSGEIILGDDLTTTSL

Organism: NCBI:txid449393

InterPro domains:
  IPR036866 Ribonuclease Z/Hydroxyacylglutathione hydrolase-like [G3DSA:3.60.15.10] (9-80)
  IPR036866 Ribonuclease Z/Hydroxyacylglutathione hydrolase-like [SSF56281] (18-77)

Nearest PDB structures (foldseek):
  8gyg-assembly1_B  TM=8.133E-01  e=2.145E-04  Paraglaciecola sp. T6c
  8gyg-assembly1_A  TM=7.956E-01  e=4.836E-04  Paraglaciecola sp. T6c
  4gcw-assembly1_A  TM=7.191E-01  e=4.850E-02  Bacillus subtilis subsp. subtilis str. 168
  2cbn-assembly1_A-2  TM=7.541E-01  e=1.758E-01  Escherichia coli
  3vk5-assembly1_A  TM=7.081E-01  e=9.565E-01  Streptomyces viridosporus ATCC 14672

Mean predicted aligned error: 2.35 Å

Radius of gyration: 13.03 Å; Cα contacts (8 Å, |Δi|>4): 90; chains: 1; bounding box: 27×26×37 Å